Protein AF-A0A349VY22-F1 (afdb_monomer_lite)

Radius of gyration: 12.97 Å; chains: 1; bounding box: 25×26×32 Å

Secondary structure (DSSP, 8-state):
--S-SS-EEEE-TTSS-EEEE----GGG--HHHHHHHHHHHHHHHHHHHHHHHHHTT-

Sequence (58 aa):
NRDIINGGFALTEDGTKVIFRYTLQIHNLDQNEFDAAINSLSLLMSEYYNQLISFSKL

Foldseek 3Di:
DVPQPFFDWDADPVNPDIDTDGDDDPVPDDPVVVVVVVVSVVVCCVVCVVVVVVVVVD

Structure (mmCIF, N/CA/C/O backbone):
data_AF-A0A349VY22-F1
#
_entry.id   AF-A0A349VY22-F1
#
loop_
_atom_site.group_PDB
_atom_site.id
_atom_site.type_symbol
_atom_site.label_atom_id
_atom_site.label_alt_id
_atom_site.label_comp_id
_atom_site.label_asym_id
_atom_site.label_entity_id
_atom_site.label_seq_id
_atom_site.pdbx_PDB_ins_code
_atom_site.Cartn_x
_atom_site.Cartn_y
_atom_site.Cartn_z
_atom_site.occupancy
_atom_site.B_iso_or_equiv
_atom_site.auth_seq_id
_atom_site.auth_comp_id
_atom_site.auth_asym_id
_atom_site.auth_atom_id
_atom_site.pdbx_PDB_model_num
ATOM 1 N N . ASN A 1 1 ? -7.824 -0.625 -1.326 1.00 83.69 1 ASN A N 1
ATOM 2 C CA . ASN A 1 1 ? -7.171 -1.355 -2.438 1.00 83.69 1 ASN A CA 1
ATOM 3 C C . ASN A 1 1 ? -7.688 -0.992 -3.827 1.00 83.69 1 ASN A C 1
ATOM 5 O O . ASN A 1 1 ? -6.964 -1.275 -4.763 1.00 83.69 1 ASN A O 1
ATOM 9 N N . ARG A 1 2 ? -8.884 -0.402 -4.012 1.00 84.56 2 ARG A N 1
ATOM 10 C CA . ARG A 1 2 ? -9.366 -0.040 -5.364 1.00 84.56 2 ARG A CA 1
ATOM 11 C C . ARG A 1 2 ? -8.743 1.242 -5.916 1.00 84.56 2 ARG A C 1
ATOM 13 O O . ARG A 1 2 ? -8.505 1.309 -7.111 1.00 84.56 2 ARG A O 1
ATOM 20 N N . ASP A 1 3 ? -8.425 2.181 -5.033 1.00 84.56 3 ASP A N 1
ATOM 21 C CA . ASP A 1 3 ? -7.961 3.524 -5.410 1.00 84.56 3 ASP A CA 1
ATOM 22 C C . ASP A 1 3 ? -6.454 3.721 -5.149 1.00 84.56 3 ASP A C 1
ATOM 24 O O . ASP A 1 3 ? -5.958 4.839 -5.077 1.00 84.56 3 ASP A O 1
ATOM 28 N N . ILE A 1 4 ? -5.713 2.622 -4.963 1.00 84.94 4 ILE A N 1
ATOM 29 C CA . ILE A 1 4 ? -4.269 2.640 -4.693 1.00 84.94 4 ILE A CA 1
ATOM 30 C C . ILE A 1 4 ? -3.522 2.570 -6.023 1.00 84.94 4 ILE A C 1
ATOM 32 O O . ILE A 1 4 ? -3.810 1.690 -6.829 1.00 84.94 4 ILE A O 1
ATOM 36 N N . ILE A 1 5 ? -2.545 3.458 -6.224 1.00 84.75 5 ILE A N 1
ATOM 37 C CA . ILE A 1 5 ? -1.746 3.509 -7.458 1.00 84.75 5 ILE A CA 1
ATOM 38 C C . ILE A 1 5 ? -0.829 2.280 -7.560 1.00 84.75 5 ILE A C 1
ATOM 40 O O . ILE A 1 5 ? -0.927 1.533 -8.527 1.00 84.75 5 ILE A O 1
ATOM 44 N N . ASN A 1 6 ? 0.015 2.037 -6.547 1.00 88.00 6 ASN A N 1
ATOM 45 C CA . ASN A 1 6 ? 0.919 0.885 -6.483 1.00 88.00 6 ASN A CA 1
ATOM 46 C C . ASN A 1 6 ? 0.727 0.076 -5.194 1.00 88.00 6 ASN A C 1
ATOM 48 O O . ASN A 1 6 ? 0.706 0.627 -4.092 1.00 88.00 6 ASN A O 1
ATOM 52 N N . GLY A 1 7 ? 0.658 -1.250 -5.333 1.00 89.12 7 GLY A N 1
ATOM 53 C CA . GLY A 1 7 ? 0.559 -2.185 -4.212 1.00 89.12 7 GLY A CA 1
ATOM 54 C C . GLY A 1 7 ? -0.815 -2.222 -3.539 1.00 89.12 7 GLY A C 1
ATOM 55 O O . GLY A 1 7 ? -1.839 -1.870 -4.121 1.00 89.12 7 GLY A O 1
ATOM 56 N N . GLY A 1 8 ? -0.847 -2.699 -2.297 1.00 91.31 8 GLY A N 1
ATOM 57 C CA . GLY A 1 8 ? -2.069 -2.748 -1.505 1.00 91.31 8 GLY A CA 1
ATOM 58 C C . GLY A 1 8 ? -1.849 -3.181 -0.064 1.00 91.31 8 GLY A C 1
ATOM 59 O O . GLY A 1 8 ? -0.782 -3.674 0.303 1.00 91.31 8 GLY A O 1
ATOM 60 N N . PHE A 1 9 ? -2.878 -3.002 0.764 1.00 89.94 9 PHE A N 1
ATOM 61 C CA . PHE A 1 9 ? -2.857 -3.508 2.132 1.00 89.94 9 PHE A CA 1
ATOM 62 C C . PHE A 1 9 ? -3.303 -4.958 2.192 1.00 89.94 9 PHE A C 1
ATOM 64 O O . PHE A 1 9 ? -4.267 -5.356 1.530 1.00 89.94 9 PHE A O 1
ATOM 71 N N . ALA A 1 10 ? -2.622 -5.715 3.041 1.00 91.25 10 ALA A N 1
ATOM 72 C CA . ALA A 1 10 ? -2.982 -7.067 3.420 1.00 91.25 10 ALA A CA 1
ATOM 73 C C . ALA A 1 10 ? -2.934 -7.193 4.944 1.00 91.25 10 ALA A C 1
ATOM 75 O O . ALA A 1 10 ? -2.159 -6.502 5.604 1.00 91.25 10 ALA A O 1
ATOM 76 N N . LEU A 1 11 ? -3.739 -8.094 5.498 1.00 91.50 11 LEU A N 1
ATOM 77 C CA . LEU A 1 11 ? -3.561 -8.535 6.876 1.00 91.50 11 LEU A CA 1
ATOM 78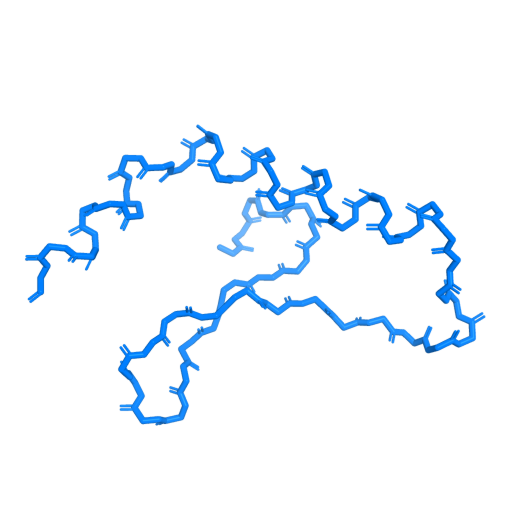 C C . LEU A 1 11 ? -2.434 -9.570 6.933 1.00 91.50 11 LEU A C 1
ATOM 80 O O . LEU A 1 11 ? -2.220 -10.325 5.979 1.00 91.50 11 LEU A O 1
ATOM 84 N N . THR A 1 12 ? -1.706 -9.600 8.044 1.00 93.19 12 THR A N 1
ATOM 85 C CA . THR A 1 12 ? -0.844 -10.733 8.381 1.00 93.19 12 THR A CA 1
ATOM 86 C C . THR A 1 12 ? -1.682 -11.995 8.558 1.00 93.19 12 THR A C 1
ATOM 88 O O . THR A 1 12 ? -2.890 -11.930 8.774 1.00 93.19 12 THR A O 1
ATOM 91 N 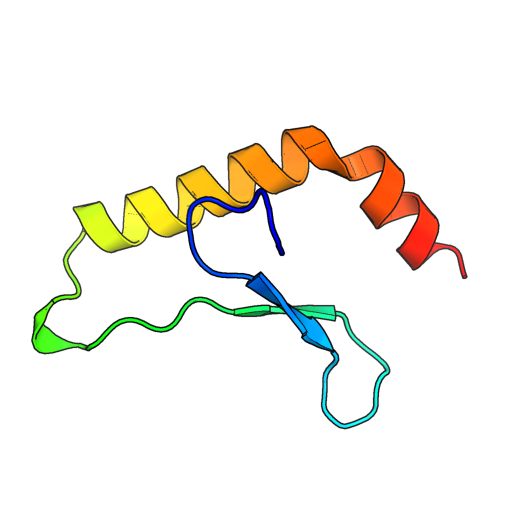N . GLU A 1 13 ? -1.047 -13.160 8.440 1.00 94.69 13 GLU A N 1
ATOM 92 C CA . GLU A 1 13 ? -1.737 -14.455 8.510 1.00 94.69 13 GLU A CA 1
ATOM 93 C C . GLU A 1 13 ? -2.457 -14.675 9.851 1.00 94.69 13 GLU A C 1
ATOM 95 O O . GLU A 1 13 ? -3.538 -15.252 9.890 1.00 94.69 13 GLU A O 1
ATOM 100 N N . ASP A 1 14 ? -1.902 -14.135 10.937 1.00 94.69 14 ASP A N 1
ATOM 101 C CA . ASP A 1 14 ? -2.516 -14.121 12.270 1.00 94.69 14 ASP A CA 1
ATOM 102 C C . ASP A 1 14 ? -3.627 -13.061 12.434 1.00 94.69 14 ASP A C 1
ATOM 104 O O . ASP A 1 14 ? -4.265 -12.990 13.482 1.00 94.69 14 ASP A O 1
ATOM 108 N N . GLY A 1 15 ? -3.851 -12.215 11.424 1.00 89.31 15 GLY A N 1
ATOM 109 C CA . GLY A 1 15 ? -4.846 -11.145 11.424 1.00 89.31 15 GLY A CA 1
ATOM 110 C C . GLY A 1 15 ? -4.522 -9.952 12.327 1.00 89.31 15 GLY A C 1
ATOM 111 O O . GLY A 1 15 ? -5.358 -9.061 12.450 1.00 89.31 15 GLY A O 1
ATOM 112 N N . THR A 1 16 ? -3.344 -9.902 12.958 1.00 88.81 16 THR A N 1
ATOM 113 C CA . THR A 1 16 ? -3.050 -8.898 13.999 1.00 88.81 16 THR A CA 1
ATOM 114 C C . THR A 1 16 ? -2.454 -7.602 13.460 1.00 88.81 16 THR A C 1
ATOM 116 O O . THR A 1 16 ? -2.464 -6.582 14.151 1.00 88.81 16 THR A O 1
ATOM 119 N N . LYS A 1 17 ? -1.916 -7.612 12.236 1.00 87.94 17 LYS A N 1
ATOM 120 C CA . LYS A 1 17 ? -1.256 -6.451 11.636 1.00 87.94 17 LYS A CA 1
ATOM 121 C C . LYS A 1 17 ? -1.736 -6.228 10.217 1.00 87.94 17 LYS A C 1
ATOM 123 O O . LYS A 1 17 ? -1.927 -7.164 9.447 1.00 87.94 17 LYS A O 1
ATOM 128 N N . VAL A 1 18 ? -1.838 -4.960 9.847 1.00 88.00 18 VAL A N 1
ATOM 129 C CA . VAL A 1 18 ? -1.969 -4.544 8.452 1.00 88.00 18 VAL A CA 1
ATOM 130 C C . VAL A 1 18 ? -0.573 -4.241 7.918 1.00 88.00 18 VAL A C 1
ATOM 132 O O . VAL A 1 18 ? 0.180 -3.483 8.527 1.00 88.00 18 VAL A O 1
ATOM 135 N N . ILE A 1 19 ? -0.226 -4.828 6.777 1.00 90.69 19 ILE A N 1
ATOM 136 C CA . ILE A 1 19 ? 1.023 -4.575 6.058 1.00 90.69 19 ILE A CA 1
ATOM 137 C C . ILE A 1 19 ? 0.724 -3.984 4.686 1.00 90.69 19 ILE A C 1
ATOM 139 O O . ILE A 1 19 ? -0.232 -4.378 4.017 1.00 90.69 19 ILE A O 1
ATOM 143 N N . PHE A 1 20 ? 1.567 -3.056 4.247 1.00 90.62 20 PHE A N 1
ATOM 144 C CA . PHE A 1 20 ? 1.604 -2.644 2.851 1.00 90.62 20 PHE A CA 1
ATOM 145 C C . PHE A 1 20 ? 2.463 -3.633 2.060 1.00 90.62 20 PHE A C 1
ATOM 147 O O . PHE A 1 20 ? 3.580 -3.961 2.465 1.00 90.62 20 PHE A O 1
ATOM 154 N N . ARG A 1 21 ? 1.939 -4.122 0.936 1.00 92.50 21 ARG A N 1
ATOM 155 C CA . ARG A 1 21 ? 2.637 -5.032 0.030 1.00 92.50 21 ARG A CA 1
ATOM 156 C C . ARG A 1 21 ? 2.663 -4.461 -1.377 1.00 92.50 21 ARG A C 1
ATOM 158 O O . ARG A 1 21 ? 1.622 -4.205 -1.976 1.00 92.50 21 ARG A O 1
ATOM 165 N N . TYR A 1 22 ? 3.870 -4.356 -1.914 1.00 91.81 22 TYR A N 1
ATOM 166 C CA . TYR A 1 22 ? 4.126 -4.123 -3.325 1.00 91.81 22 TYR A CA 1
ATOM 167 C C . TYR A 1 22 ? 5.252 -5.060 -3.755 1.00 91.81 22 TYR A C 1
ATOM 169 O O . TYR A 1 22 ? 6.302 -5.106 -3.116 1.00 91.81 22 TYR A O 1
ATOM 177 N N . THR A 1 23 ? 5.002 -5.881 -4.770 1.00 90.88 23 THR A N 1
ATOM 178 C CA . THR A 1 23 ? 5.949 -6.901 -5.227 1.00 90.88 23 THR A CA 1
ATOM 179 C C . THR A 1 23 ? 6.353 -6.584 -6.651 1.00 90.88 23 THR A C 1
ATOM 181 O O . THR A 1 23 ? 5.505 -6.518 -7.535 1.00 90.88 23 THR A O 1
ATOM 184 N N . LEU A 1 24 ? 7.657 -6.423 -6.853 1.00 90.31 24 LEU A N 1
ATOM 185 C CA . LEU A 1 24 ? 8.272 -6.160 -8.145 1.00 90.31 24 LEU A CA 1
ATOM 186 C C . LEU A 1 24 ? 9.186 -7.323 -8.522 1.00 90.31 24 LEU A C 1
ATOM 188 O O . LEU A 1 24 ? 9.829 -7.935 -7.666 1.00 90.31 24 LEU A O 1
ATOM 192 N N . GLN A 1 25 ? 9.250 -7.633 -9.814 1.00 91.94 25 GLN A N 1
ATOM 193 C CA . GLN A 1 25 ? 10.231 -8.587 -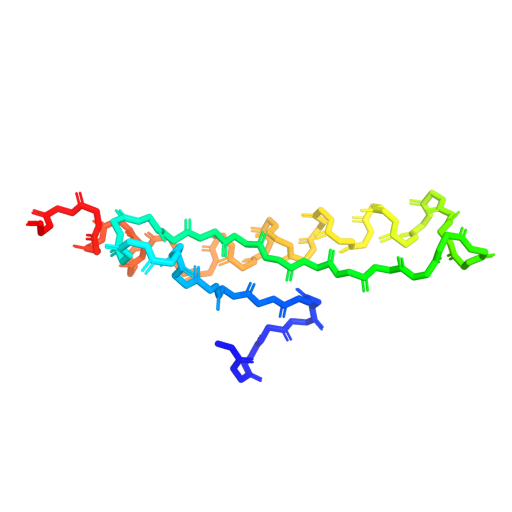10.317 1.00 91.94 25 GLN A CA 1
ATOM 194 C C . GLN A 1 25 ? 11.616 -7.937 -10.292 1.00 91.94 25 GLN A C 1
ATOM 196 O O . GLN A 1 25 ? 11.785 -6.840 -10.811 1.00 91.94 25 GLN A O 1
ATOM 201 N N . ILE A 1 26 ? 12.613 -8.635 -9.739 1.00 92.50 26 ILE A N 1
ATOM 202 C CA . ILE A 1 26 ? 13.966 -8.087 -9.522 1.00 92.50 26 ILE A CA 1
ATOM 203 C C . ILE A 1 26 ? 14.585 -7.532 -10.812 1.00 92.50 26 ILE A C 1
ATOM 205 O O . ILE A 1 26 ? 15.252 -6.508 -10.769 1.00 92.50 26 ILE A O 1
ATOM 209 N N . HIS A 1 27 ? 14.342 -8.169 -11.961 1.00 93.50 27 HIS A N 1
ATOM 210 C CA . HIS A 1 27 ? 14.899 -7.719 -13.242 1.00 93.50 27 HIS A CA 1
ATOM 211 C C . HIS A 1 27 ? 14.345 -6.370 -13.731 1.00 93.50 27 HIS A C 1
ATOM 213 O O . HIS A 1 27 ? 14.990 -5.731 -14.553 1.00 93.50 27 HIS A O 1
ATOM 219 N N . ASN A 1 28 ? 13.181 -5.950 -13.225 1.00 84.69 28 ASN A N 1
ATOM 220 C CA . ASN A 1 28 ? 12.547 -4.663 -13.524 1.00 84.69 28 ASN A CA 1
ATOM 221 C C . ASN A 1 28 ? 12.713 -3.657 -12.377 1.00 84.69 28 ASN A C 1
ATOM 223 O O . ASN A 1 28 ? 12.196 -2.550 -12.467 1.00 84.69 28 ASN A O 1
ATOM 227 N N . LEU A 1 29 ? 13.378 -4.039 -11.280 1.00 91.94 29 LEU A N 1
ATOM 228 C CA . LEU A 1 29 ? 13.573 -3.145 -10.149 1.00 91.94 29 LEU A CA 1
ATOM 229 C C . LEU A 1 29 ? 14.717 -2.181 -10.457 1.00 91.94 29 LEU A C 1
ATOM 231 O O . LEU A 1 29 ? 15.891 -2.549 -10.400 1.00 91.94 29 LEU A O 1
ATOM 235 N N . ASP A 1 30 ? 14.353 -0.937 -10.733 1.00 94.44 30 ASP A N 1
ATOM 236 C CA . ASP A 1 30 ? 15.273 0.187 -10.789 1.00 94.44 30 ASP A CA 1
ATOM 237 C C . ASP A 1 30 ? 14.921 1.242 -9.728 1.00 94.44 30 ASP A C 1
ATOM 239 O O . ASP A 1 30 ? 13.986 1.091 -8.933 1.00 94.44 30 ASP A O 1
ATOM 243 N N . GLN A 1 31 ? 15.720 2.305 -9.675 1.00 95.12 31 GLN A N 1
ATOM 244 C CA . GLN A 1 31 ? 15.527 3.376 -8.705 1.00 95.12 31 GLN A CA 1
ATOM 245 C C . GLN A 1 31 ? 14.191 4.109 -8.898 1.00 95.12 31 GLN A C 1
ATOM 247 O O . GLN A 1 31 ? 13.555 4.470 -7.912 1.00 95.12 31 GLN A O 1
ATOM 252 N N . ASN A 1 32 ? 13.738 4.288 -10.141 1.00 94.12 32 ASN A N 1
ATOM 253 C CA . ASN A 1 32 ? 12.496 5.003 -10.423 1.00 94.12 32 ASN A CA 1
ATOM 254 C C . ASN A 1 32 ? 11.283 4.199 -9.943 1.00 94.12 32 ASN A C 1
ATOM 256 O O . ASN A 1 32 ? 10.372 4.771 -9.347 1.00 94.12 32 ASN A O 1
ATOM 260 N N . GLU A 1 33 ? 11.286 2.880 -10.148 1.00 92.12 33 GLU A N 1
ATOM 261 C CA . GLU A 1 33 ? 10.245 1.981 -9.638 1.00 92.12 33 GLU A CA 1
ATOM 262 C C . GLU A 1 33 ? 10.202 1.967 -8.104 1.00 92.12 33 GLU A C 1
ATOM 264 O O . GLU A 1 33 ? 9.124 1.992 -7.499 1.00 92.12 33 GLU A O 1
ATOM 269 N N . PHE A 1 34 ? 11.369 1.983 -7.452 1.00 91.12 34 PHE A N 1
ATOM 270 C CA . PHE A 1 34 ? 11.447 2.078 -5.995 1.00 91.12 34 PHE A CA 1
ATOM 271 C C . PHE A 1 34 ? 10.896 3.415 -5.476 1.00 91.12 34 PHE A C 1
ATOM 273 O O . PHE A 1 34 ? 10.046 3.429 -4.582 1.00 91.12 34 PHE A O 1
ATOM 280 N N . ASP A 1 35 ? 11.314 4.535 -6.066 1.00 94.06 35 ASP A N 1
ATOM 281 C CA . ASP A 1 35 ? 10.852 5.866 -5.668 1.00 94.06 35 ASP A CA 1
ATOM 282 C C . ASP A 1 35 ? 9.345 6.034 -5.928 1.00 94.06 35 ASP A C 1
ATOM 284 O O . ASP A 1 35 ? 8.618 6.578 -5.092 1.00 94.06 35 ASP A O 1
ATOM 288 N N . ALA A 1 36 ? 8.832 5.501 -7.041 1.00 91.31 36 ALA A N 1
ATOM 289 C CA . ALA A 1 36 ? 7.403 5.482 -7.344 1.00 91.31 36 ALA A CA 1
ATOM 290 C C . ALA A 1 36 ? 6.596 4.683 -6.305 1.00 91.31 36 ALA A C 1
ATOM 292 O O . ALA A 1 36 ? 5.495 5.100 -5.927 1.00 91.31 36 ALA A O 1
ATOM 293 N N . ALA A 1 37 ? 7.135 3.569 -5.798 1.00 90.88 37 ALA A N 1
ATOM 294 C CA . ALA A 1 37 ? 6.507 2.801 -4.725 1.00 90.88 37 ALA A CA 1
ATOM 295 C C . ALA A 1 37 ? 6.384 3.618 -3.428 1.00 90.88 37 ALA A C 1
ATOM 297 O O . ALA A 1 37 ? 5.308 3.670 -2.824 1.00 90.88 37 ALA A O 1
ATOM 298 N N . ILE A 1 38 ? 7.464 4.292 -3.020 1.00 92.94 38 ILE A N 1
ATOM 299 C CA . ILE A 1 38 ? 7.496 5.116 -1.803 1.00 9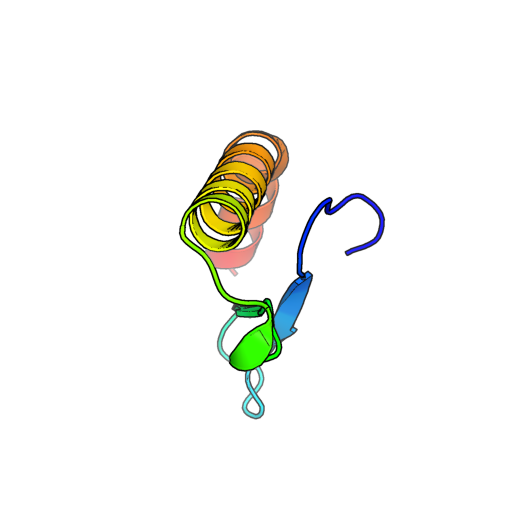2.94 38 ILE A CA 1
ATOM 300 C C . ILE A 1 38 ? 6.586 6.341 -1.934 1.00 92.94 38 ILE A C 1
ATOM 302 O O . ILE A 1 38 ? 5.840 6.659 -1.002 1.00 92.94 38 ILE A O 1
ATOM 306 N N . ASN A 1 39 ? 6.584 6.998 -3.095 1.00 93.31 39 ASN A N 1
ATOM 307 C CA . ASN A 1 39 ? 5.718 8.143 -3.365 1.00 93.31 39 ASN A CA 1
ATOM 308 C C . ASN A 1 39 ? 4.237 7.744 -3.352 1.00 93.31 39 ASN A C 1
ATOM 310 O O . ASN A 1 39 ? 3.430 8.416 -2.711 1.00 93.31 39 ASN A O 1
ATOM 314 N N . SER A 1 40 ? 3.882 6.616 -3.978 1.00 92.00 40 SER A N 1
ATOM 315 C CA . SER A 1 40 ? 2.517 6.075 -3.928 1.00 92.00 40 SER A CA 1
ATOM 316 C C . SER A 1 40 ? 2.080 5.772 -2.494 1.00 92.00 40 SER A C 1
ATOM 318 O O . SER A 1 40 ? 0.965 6.121 -2.107 1.00 92.00 40 SER A O 1
ATOM 320 N N . LEU A 1 41 ? 2.943 5.137 -1.690 1.00 92.31 41 LEU A N 1
ATOM 321 C CA . LEU A 1 41 ? 2.638 4.858 -0.286 1.00 92.31 41 LEU A CA 1
ATOM 322 C C . LEU A 1 41 ? 2.447 6.154 0.512 1.00 92.31 41 LEU A C 1
ATOM 324 O O . LEU A 1 41 ? 1.507 6.255 1.295 1.00 92.31 41 LEU A O 1
ATOM 328 N N . SER A 1 42 ? 3.301 7.152 0.289 1.00 92.75 42 SER A N 1
ATOM 329 C CA . SER A 1 42 ? 3.224 8.452 0.962 1.00 92.75 42 SER A CA 1
ATOM 330 C C . SER A 1 42 ? 1.922 9.186 0.639 1.00 92.75 42 SER A C 1
ATOM 332 O O . SER A 1 42 ? 1.233 9.623 1.558 1.00 92.75 42 SER A O 1
ATOM 334 N N . LEU A 1 43 ? 1.540 9.255 -0.643 1.00 91.50 43 LEU A N 1
ATOM 335 C CA . LEU A 1 43 ? 0.279 9.863 -1.083 1.00 91.50 43 LEU A CA 1
ATOM 336 C C . LEU A 1 43 ? -0.923 9.189 -0.428 1.00 91.50 43 LEU A C 1
ATOM 338 O O . LEU A 1 43 ? -1.786 9.860 0.135 1.00 91.50 43 LEU A O 1
ATOM 342 N N . LEU A 1 44 ? -0.934 7.859 -0.434 1.00 89.56 44 LEU A N 1
ATOM 343 C CA . LEU A 1 44 ? -1.997 7.093 0.187 1.00 89.56 44 LEU A CA 1
ATOM 344 C C . LEU A 1 44 ? -2.067 7.347 1.697 1.00 89.56 44 LEU A C 1
ATOM 346 O O . LEU A 1 44 ? -3.150 7.541 2.244 1.00 89.56 44 LEU A O 1
ATOM 350 N N . MET A 1 45 ? -0.928 7.336 2.396 1.00 89.56 45 MET A N 1
ATOM 351 C CA . MET A 1 45 ? -0.897 7.643 3.827 1.00 89.56 45 MET A CA 1
ATOM 352 C C . MET A 1 45 ? -1.484 9.029 4.080 1.00 89.56 45 MET A C 1
ATOM 354 O O . MET A 1 45 ? -2.339 9.161 4.946 1.00 89.56 45 MET A O 1
ATOM 358 N N . SER A 1 46 ? -1.087 10.040 3.305 1.00 91.94 46 SER A N 1
ATOM 359 C CA . SER A 1 46 ? -1.602 11.405 3.439 1.00 91.94 46 SER A CA 1
ATOM 360 C C . SER A 1 46 ? -3.100 11.522 3.161 1.00 91.94 46 SER A C 1
ATOM 362 O O . SER A 1 46 ? -3.776 12.294 3.835 1.00 91.94 46 SER A O 1
ATOM 364 N N . GLU A 1 47 ? -3.637 10.763 2.211 1.00 90.06 47 GLU A N 1
ATOM 365 C CA . GLU A 1 47 ? -5.061 10.801 1.866 1.00 90.06 47 GLU A CA 1
ATOM 366 C C . GLU A 1 47 ? -5.929 10.061 2.898 1.00 90.06 47 GLU A C 1
ATOM 368 O O . GLU A 1 47 ? -6.995 10.540 3.290 1.00 90.06 47 GLU A O 1
ATOM 373 N N . TYR A 1 48 ? -5.448 8.925 3.407 1.00 88.25 48 TYR A N 1
ATOM 374 C CA . TYR A 1 48 ? -6.239 8.017 4.240 1.00 88.25 48 TYR A CA 1
ATOM 375 C C . TYR A 1 48 ? -5.823 7.990 5.723 1.00 88.25 48 TYR A C 1
ATOM 377 O O . TYR A 1 48 ? -6.361 7.183 6.487 1.00 88.25 48 TYR A O 1
ATOM 385 N N . TYR A 1 49 ? -4.912 8.868 6.179 1.00 89.31 49 TYR A N 1
ATOM 386 C CA . TYR A 1 49 ? -4.350 8.822 7.544 1.00 89.31 49 TYR A CA 1
ATOM 387 C C . TYR A 1 49 ? -5.421 8.782 8.643 1.00 89.31 49 TYR A C 1
ATOM 389 O O . TYR A 1 49 ? -5.289 8.025 9.603 1.00 89.31 49 TYR A O 1
ATOM 397 N N . ASN A 1 50 ? -6.511 9.544 8.499 1.00 91.38 50 ASN A N 1
ATOM 398 C CA . ASN A 1 50 ? -7.595 9.577 9.486 1.00 91.38 50 ASN A CA 1
ATOM 399 C C . ASN A 1 50 ? -8.268 8.206 9.650 1.00 91.38 50 ASN A C 1
ATOM 401 O O . ASN A 1 50 ? -8.529 7.772 10.772 1.00 91.38 50 ASN A O 1
ATOM 405 N N . GLN A 1 51 ? -8.528 7.510 8.540 1.00 87.06 51 GLN A N 1
ATOM 406 C CA . GLN A 1 51 ? -9.131 6.178 8.560 1.00 87.06 51 GLN A CA 1
ATOM 407 C C . GLN A 1 51 ? -8.156 5.150 9.140 1.00 87.06 51 GLN A C 1
ATOM 409 O O . GLN A 1 51 ? -8.538 4.349 9.991 1.00 87.06 51 GLN A O 1
ATOM 414 N N . LEU A 1 52 ? -6.881 5.225 8.759 1.00 84.69 52 LEU A N 1
ATOM 415 C CA . LEU A 1 52 ? -5.840 4.328 9.265 1.00 84.69 52 LEU A CA 1
ATOM 416 C C . LEU A 1 52 ? -5.642 4.463 10.782 1.00 84.69 52 LEU A C 1
ATOM 418 O O . LEU A 1 52 ? -5.601 3.457 11.485 1.00 84.69 52 LEU A O 1
ATOM 422 N N . ILE A 1 53 ? -5.607 5.694 11.305 1.00 87.94 53 ILE A N 1
ATOM 423 C CA . ILE A 1 53 ? -5.555 5.957 12.754 1.00 87.94 53 ILE A CA 1
ATOM 424 C C . ILE A 1 53 ? -6.820 5.449 13.456 1.00 87.94 53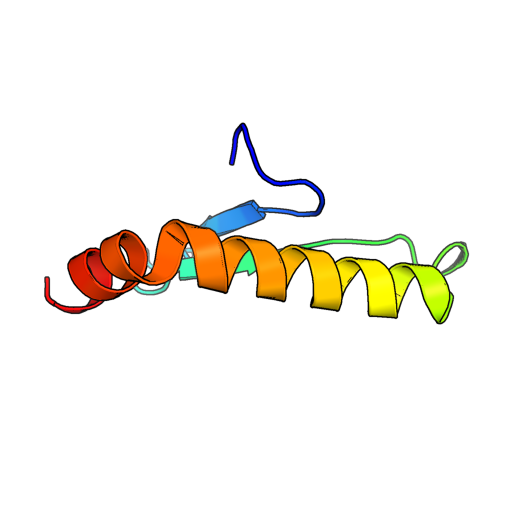 ILE A C 1
ATOM 426 O O . ILE A 1 53 ? -6.758 5.019 14.606 1.00 87.94 53 ILE A O 1
ATOM 430 N N . SER A 1 54 ? -7.986 5.501 12.806 1.00 88.00 54 SER A N 1
ATOM 431 C CA . SER A 1 54 ? -9.214 4.964 13.402 1.00 88.00 54 SER A CA 1
ATOM 432 C C . SER A 1 54 ? -9.139 3.447 13.602 1.00 88.00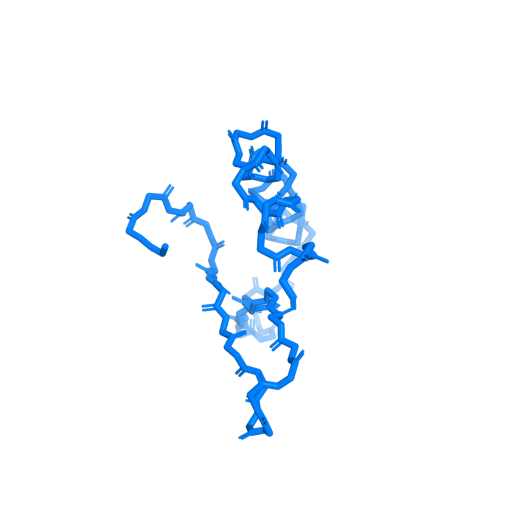 54 SER A C 1
ATOM 434 O O . SER A 1 54 ? -9.554 2.956 14.649 1.00 88.00 54 SER A O 1
ATOM 436 N N . PHE A 1 55 ? -8.524 2.721 12.662 1.00 81.56 55 PHE A N 1
ATOM 437 C CA . PHE A 1 55 ? -8.321 1.276 12.775 1.00 81.56 55 PHE A CA 1
ATOM 438 C C . PHE A 1 55 ? -7.302 0.900 13.849 1.00 81.56 55 PHE A C 1
ATOM 440 O O . PHE A 1 55 ? -7.439 -0.153 14.454 1.00 81.56 55 PHE A O 1
ATOM 447 N N . SER A 1 56 ? -6.312 1.754 14.128 1.00 79.00 56 SER A N 1
ATOM 448 C CA . SER A 1 56 ? -5.297 1.478 15.155 1.00 79.00 56 SER A CA 1
ATOM 449 C C . SER A 1 56 ? -5.774 1.712 16.593 1.00 79.00 56 SER A C 1
ATOM 451 O O . SER A 1 56 ? -5.000 1.508 17.524 1.00 79.00 56 SER A O 1
ATOM 453 N N . LYS A 1 57 ? -6.985 2.248 16.785 1.00 80.00 57 LYS A N 1
ATOM 454 C CA . LYS A 1 57 ? -7.574 2.528 18.107 1.00 80.00 57 LYS A CA 1
ATOM 455 C C . LYS A 1 57 ? -8.532 1.432 18.588 1.00 80.00 57 LYS A C 1
ATOM 457 O O . LYS A 1 57 ? -8.996 1.528 19.723 1.00 80.00 57 LYS A O 1
ATOM 462 N N . LEU A 1 58 ? -8.862 0.475 17.720 1.00 60.03 58 LEU A N 1
ATOM 463 C CA . LEU A 1 58 ? -9.643 -0.726 18.031 1.00 60.03 58 LEU A CA 1
ATOM 464 C C . LEU A 1 58 ? -8.735 -1.798 18.639 1.00 60.03 58 LEU A C 1
ATOM 466 O O . LEU A 1 58 ? -9.236 -2.520 19.527 1.00 60.03 58 LEU A O 1
#

pLDDT: mean 89.28, std 5.31, range [60.03, 95.12]